Protein AF-A0A140T9W0-F1 (afdb_monomer_lite)

InterPro domains:
  IPR000432 DNA mismatch repair protein MutS, C-terminal [PF00488] (1-54)
  IPR000432 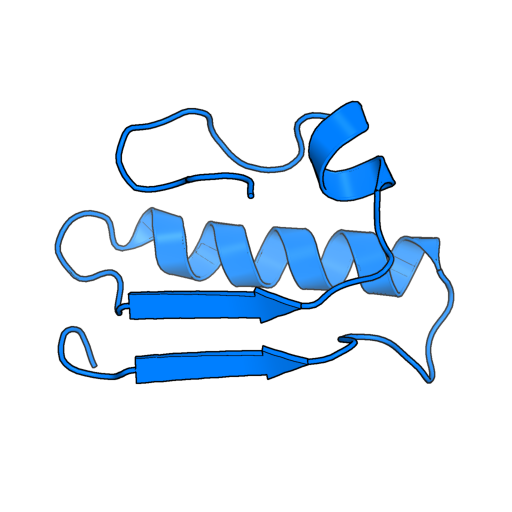DNA mismatch repair protein MutS, C-terminal [PS00486] (4-20)
  IPR027417 P-loop containing nucleoside triphosphate hydrolase [G3DSA:3.40.50.300] (1-64)
  IPR045076 DNA mismatch repair MutS [PTHR11361] (1-52)

Secondary structure (DSSP, 8-state):
-TT-EEEEESTTTTS-HHHHHHHHHHHHHHHHTTGGGPPEEEEE-S-THHHHTT-SPPSTT----

Radius of gyration: 11.65 Å; chains: 1; bounding box: 24×23×28 Å

Structure (mmCIF, N/CA/C/O backbone):
data_AF-A0A140T9W0-F1
#
_entry.id   AF-A0A140T9W0-F1
#
loop_
_atom_site.group_PDB
_atom_site.id
_atom_site.type_symbol
_atom_site.label_atom_id
_atom_site.label_alt_id
_atom_site.label_comp_id
_atom_site.label_asym_id
_atom_site.label_entity_id
_atom_site.label_seq_id
_atom_site.pdbx_PDB_ins_code
_atom_site.Cartn_x
_atom_site.Cartn_y
_atom_site.Cartn_z
_atom_site.occupancy
_atom_site.B_iso_or_equiv
_atom_site.auth_seq_id
_atom_site.auth_comp_id
_atom_site.auth_asym_id
_atom_site.auth_atom_id
_atom_site.pdbx_PDB_model_num
ATOM 1 N N . THR A 1 1 ? -9.839 -7.474 7.268 1.00 83.56 1 THR A N 1
ATOM 2 C CA . THR A 1 1 ? -10.829 -6.700 8.058 1.00 83.56 1 THR A CA 1
ATOM 3 C C . THR A 1 1 ? -10.113 -5.509 8.685 1.00 83.56 1 THR A C 1
ATOM 5 O O . THR A 1 1 ? -8.906 -5.416 8.507 1.00 83.56 1 THR A O 1
ATOM 8 N N . ALA A 1 2 ? -10.795 -4.586 9.375 1.00 90.94 2 ALA A N 1
ATOM 9 C CA . ALA A 1 2 ? -10.137 -3.397 9.953 1.00 90.94 2 ALA A CA 1
ATOM 10 C C . ALA A 1 2 ? -9.078 -3.732 11.029 1.00 90.94 2 ALA A C 1
ATOM 12 O O . ALA A 1 2 ? -8.148 -2.970 11.245 1.00 90.94 2 ALA A O 1
ATOM 13 N N . GLN A 1 3 ? -9.180 -4.902 11.667 1.00 92.88 3 GLN A N 1
ATOM 14 C CA . GLN A 1 3 ? -8.229 -5.373 12.683 1.00 92.88 3 GLN A CA 1
ATOM 15 C C . GLN A 1 3 ? -7.080 -6.214 12.107 1.00 92.88 3 GLN A C 1
ATOM 17 O O . GLN A 1 3 ? -6.313 -6.813 12.854 1.00 92.88 3 GLN A O 1
ATOM 22 N N . SER A 1 4 ? -6.979 -6.323 10.782 1.00 94.50 4 SER A N 1
ATOM 23 C CA . SER A 1 4 ? -5.885 -7.057 10.150 1.00 94.50 4 SER A CA 1
ATOM 24 C C . SER A 1 4 ? -4.589 -6.241 10.185 1.00 94.50 4 SER A C 1
ATOM 26 O O . SER A 1 4 ? -4.617 -5.018 10.059 1.00 94.50 4 SER A O 1
ATOM 28 N N . LEU A 1 5 ? -3.460 -6.940 10.300 1.00 95.56 5 LEU A N 1
ATOM 29 C CA . LEU A 1 5 ? -2.134 -6.420 9.977 1.00 95.56 5 LEU A CA 1
ATOM 30 C C . LEU A 1 5 ? -1.737 -6.979 8.609 1.00 95.56 5 LEU A C 1
ATOM 32 O O . LEU A 1 5 ? -1.751 -8.194 8.415 1.00 95.56 5 LEU A O 1
ATOM 36 N N . VAL A 1 6 ? -1.422 -6.103 7.660 1.00 96.06 6 VAL A N 1
ATOM 37 C CA . VAL A 1 6 ? -1.015 -6.470 6.301 1.00 96.06 6 VAL A CA 1
ATOM 38 C C . VAL A 1 6 ? 0.440 -6.066 6.110 1.00 96.06 6 VAL A C 1
ATOM 40 O O . VAL A 1 6 ? 0.795 -4.906 6.296 1.00 96.06 6 VAL A O 1
ATOM 43 N N . LEU A 1 7 ? 1.279 -7.024 5.732 1.00 96.31 7 LEU A N 1
ATOM 44 C CA . LEU A 1 7 ? 2.687 -6.797 5.423 1.00 96.31 7 LEU A CA 1
ATOM 45 C C . LEU A 1 7 ? 2.888 -7.047 3.930 1.00 96.31 7 LEU A C 1
ATOM 47 O O . LEU A 1 7 ? 2.498 -8.099 3.422 1.00 96.31 7 LEU A O 1
ATOM 51 N N . ILE A 1 8 ? 3.453 -6.070 3.232 1.00 94.75 8 ILE A N 1
ATOM 52 C CA . ILE A 1 8 ? 3.763 -6.151 1.807 1.00 94.75 8 ILE A CA 1
ATOM 53 C C . ILE A 1 8 ? 5.263 -5.944 1.659 1.00 94.75 8 ILE A C 1
ATOM 55 O O . ILE A 1 8 ? 5.781 -4.908 2.070 1.00 94.75 8 ILE A O 1
ATOM 59 N N . ASP A 1 9 ? 5.940 -6.910 1.051 1.00 94.19 9 ASP A N 1
ATOM 60 C CA . ASP A 1 9 ? 7.372 -6.842 0.785 1.00 94.19 9 ASP A CA 1
ATOM 61 C C . ASP A 1 9 ? 7.624 -6.955 -0.718 1.00 94.19 9 ASP A C 1
ATOM 63 O O . ASP A 1 9 ? 7.090 -7.847 -1.380 1.00 94.19 9 ASP A O 1
ATOM 67 N N . GLU A 1 10 ? 8.369 -5.991 -1.256 1.00 90.25 10 GLU A N 1
ATOM 68 C CA . GLU A 1 10 ? 8.847 -5.930 -2.640 1.00 90.25 10 GLU A CA 1
ATOM 69 C C . GLU A 1 10 ? 7.792 -6.301 -3.697 1.00 90.25 10 GLU A C 1
ATOM 71 O O . GLU A 1 10 ? 8.002 -7.113 -4.606 1.00 90.25 10 GLU A O 1
ATOM 76 N N . PHE A 1 11 ? 6.626 -5.664 -3.587 1.00 88.06 11 PHE A N 1
ATOM 77 C CA . PHE A 1 11 ? 5.512 -5.867 -4.505 1.00 88.06 11 PHE A CA 1
ATOM 78 C C . PHE A 1 11 ? 5.911 -5.589 -5.963 1.00 88.06 11 PHE A C 1
ATOM 80 O O . PHE A 1 11 ? 6.491 -4.550 -6.270 1.00 88.06 11 PHE A O 1
ATOM 87 N N . GLY A 1 12 ? 5.541 -6.487 -6.882 1.00 81.19 12 GLY A N 1
ATOM 88 C CA . GLY A 1 12 ? 5.748 -6.283 -8.320 1.00 81.19 12 GLY A CA 1
ATOM 89 C C . GLY A 1 12 ? 7.088 -6.777 -8.882 1.00 81.19 12 GLY A C 1
ATOM 90 O O . GLY A 1 12 ? 7.408 -6.455 -10.020 1.00 81.19 12 GLY A O 1
ATOM 91 N N . LYS A 1 13 ? 7.844 -7.611 -8.154 1.00 78.81 13 LYS A N 1
ATOM 92 C CA . LYS A 1 13 ? 9.141 -8.178 -8.594 1.00 78.81 13 LYS A CA 1
ATOM 93 C C . LYS A 1 13 ? 9.161 -8.992 -9.906 1.00 78.81 13 LYS A C 1
ATOM 95 O O . LYS A 1 13 ? 10.237 -9.366 -10.355 1.00 78.81 13 LYS A O 1
ATOM 100 N N . GLY A 1 14 ? 8.014 -9.264 -10.527 1.00 79.38 14 GLY A N 1
ATOM 101 C CA . GLY A 1 14 ? 7.905 -10.010 -11.789 1.00 79.38 14 GLY A CA 1
ATOM 102 C C . GLY A 1 14 ? 7.167 -9.266 -12.903 1.00 79.38 14 GLY A C 1
ATOM 103 O O . GLY A 1 14 ? 6.765 -9.892 -13.878 1.00 79.38 14 GLY A O 1
ATOM 104 N N . THR A 1 15 ? 6.933 -7.962 -12.745 1.00 85.50 15 THR A N 1
ATOM 105 C CA . THR A 1 15 ? 6.241 -7.134 -13.741 1.00 85.50 15 THR A CA 1
ATOM 106 C C . THR A 1 15 ? 7.109 -5.960 -14.178 1.00 85.50 15 THR A C 1
ATOM 108 O O . THR A 1 15 ? 8.173 -5.701 -13.613 1.00 85.50 15 THR A O 1
ATOM 111 N N . ASN A 1 16 ? 6.651 -5.239 -15.194 1.00 89.62 16 ASN A N 1
ATOM 112 C CA . ASN A 1 16 ? 7.281 -4.008 -15.631 1.00 89.62 16 ASN A CA 1
ATOM 113 C C . ASN A 1 16 ? 7.255 -2.975 -14.493 1.00 89.62 16 ASN A C 1
ATOM 115 O O . ASN A 1 16 ? 6.252 -2.841 -13.794 1.00 89.62 16 ASN A O 1
ATOM 119 N N . THR A 1 17 ? 8.335 -2.215 -14.314 1.00 87.88 17 THR A N 1
ATOM 120 C CA . THR A 1 17 ? 8.504 -1.289 -13.176 1.00 87.88 17 THR A CA 1
ATOM 121 C C . THR A 1 17 ? 7.344 -0.297 -13.045 1.00 87.88 17 THR A C 1
ATOM 123 O O . THR A 1 17 ? 6.861 -0.041 -11.943 1.00 87.88 17 THR A O 1
ATOM 126 N N . VAL A 1 18 ? 6.865 0.236 -14.175 1.00 90.44 18 VAL A N 1
ATOM 127 C CA . VAL A 1 18 ? 5.740 1.184 -14.222 1.00 90.44 18 VAL A CA 1
ATOM 128 C C . VAL A 1 18 ? 4.433 0.510 -13.807 1.00 90.44 18 VAL A C 1
ATOM 130 O O . VAL A 1 18 ? 3.686 1.067 -13.004 1.00 90.44 18 VAL A O 1
ATOM 133 N N . ASP A 1 19 ? 4.188 -0.706 -14.292 1.00 92.25 19 ASP A N 1
ATOM 134 C CA . ASP A 1 19 ? 2.984 -1.471 -13.965 1.00 92.25 19 ASP A CA 1
ATOM 135 C C . ASP A 1 19 ? 2.984 -1.888 -12.489 1.00 92.25 19 ASP A C 1
ATOM 137 O O . ASP A 1 19 ? 1.965 -1.781 -11.808 1.00 92.25 19 ASP A O 1
ATOM 141 N N . GLY A 1 20 ? 4.142 -2.296 -11.961 1.00 93.38 20 GLY A N 1
ATOM 142 C CA . GLY A 1 20 ? 4.326 -2.625 -10.547 1.00 93.38 20 GLY A CA 1
ATOM 143 C C . GLY A 1 20 ? 4.071 -1.428 -9.633 1.00 93.38 20 GLY A C 1
ATOM 144 O O . GLY A 1 20 ? 3.346 -1.554 -8.644 1.00 93.38 20 GLY A O 1
ATOM 145 N N . LEU A 1 21 ? 4.597 -0.256 -9.997 1.00 93.88 21 LEU A N 1
ATOM 146 C CA . LEU A 1 21 ? 4.353 0.998 -9.287 1.00 93.88 21 LEU A CA 1
ATOM 147 C C . LEU A 1 21 ? 2.870 1.391 -9.314 1.00 93.88 21 LEU A C 1
ATOM 149 O O . LEU A 1 21 ? 2.299 1.706 -8.268 1.00 93.88 21 LEU A O 1
ATOM 153 N N . ALA A 1 22 ? 2.245 1.360 -10.494 1.00 93.75 22 ALA A N 1
ATOM 154 C CA . ALA A 1 22 ? 0.838 1.710 -10.661 1.00 93.75 22 ALA A CA 1
ATOM 155 C C . ALA A 1 22 ? -0.071 0.772 -9.857 1.00 93.75 22 ALA A C 1
ATOM 157 O O . ALA A 1 22 ? -0.986 1.230 -9.168 1.00 93.75 22 ALA A O 1
ATOM 158 N N . LEU A 1 23 ? 0.217 -0.530 -9.886 1.00 94.81 23 LEU A N 1
ATOM 159 C CA . LEU A 1 23 ? -0.546 -1.532 -9.154 1.00 94.81 23 LEU A CA 1
ATOM 160 C C . LEU A 1 23 ? -0.364 -1.383 -7.639 1.00 94.81 23 LEU A C 1
ATOM 162 O O . LEU A 1 23 ? -1.356 -1.408 -6.910 1.00 94.81 23 LEU A O 1
ATOM 166 N N . LEU A 1 24 ? 0.864 -1.153 -7.159 1.00 94.88 24 LEU A N 1
ATOM 167 C CA . LEU A 1 24 ? 1.116 -0.892 -5.739 1.00 94.88 24 LEU A CA 1
ATOM 168 C C . LEU A 1 24 ? 0.358 0.353 -5.261 1.00 94.88 24 LEU A C 1
ATOM 170 O O . LEU A 1 24 ? -0.339 0.305 -4.246 1.00 94.88 24 LEU A O 1
ATOM 174 N N . ALA A 1 25 ? 0.441 1.454 -6.012 1.00 94.88 25 ALA A N 1
ATOM 175 C CA . ALA A 1 25 ? -0.276 2.682 -5.689 1.00 94.88 25 ALA A CA 1
ATOM 176 C C . ALA A 1 25 ? -1.798 2.461 -5.670 1.00 94.88 25 ALA A C 1
ATOM 178 O O . ALA A 1 25 ? -2.471 2.910 -4.742 1.00 94.88 25 ALA A O 1
ATOM 179 N N . ALA A 1 26 ? -2.348 1.730 -6.644 1.00 95.44 26 ALA A N 1
ATOM 180 C CA . ALA A 1 26 ? -3.772 1.407 -6.693 1.00 95.44 26 ALA A CA 1
ATOM 181 C C . ALA A 1 26 ? -4.222 0.566 -5.486 1.00 95.44 26 ALA A C 1
ATOM 183 O O . ALA A 1 26 ? -5.242 0.879 -4.868 1.00 95.44 26 ALA A O 1
ATOM 184 N N . VAL A 1 27 ? -3.444 -0.453 -5.103 1.00 94.75 27 VAL A N 1
ATOM 185 C CA . VAL A 1 27 ? -3.724 -1.293 -3.927 1.00 94.75 27 VAL A CA 1
ATOM 186 C C . VAL A 1 27 ? -3.747 -0.451 -2.655 1.00 94.75 27 VAL A C 1
ATOM 188 O O . VAL A 1 27 ? -4.699 -0.537 -1.881 1.00 94.75 27 VAL A O 1
ATOM 191 N N . LEU A 1 28 ? -2.744 0.398 -2.437 1.00 95.00 28 LEU A N 1
ATOM 192 C CA . LEU A 1 28 ? -2.684 1.234 -1.236 1.00 95.00 28 LEU A CA 1
ATOM 193 C C . LEU A 1 28 ? -3.822 2.254 -1.199 1.00 95.00 28 LEU A C 1
ATOM 195 O O . LEU A 1 28 ? -4.475 2.410 -0.168 1.00 95.00 28 LEU A O 1
ATOM 199 N N . ARG A 1 29 ? -4.142 2.878 -2.336 1.00 94.56 29 ARG A N 1
ATOM 200 C CA . ARG A 1 29 ? -5.295 3.783 -2.451 1.00 94.56 29 ARG A CA 1
ATOM 201 C C . ARG A 1 29 ? -6.617 3.082 -2.156 1.00 94.56 29 ARG A C 1
ATOM 203 O O . ARG A 1 29 ? -7.472 3.679 -1.510 1.00 94.56 29 ARG A O 1
ATOM 210 N N . HIS A 1 30 ? -6.782 1.827 -2.574 1.00 94.50 30 HIS A N 1
ATOM 211 C CA . HIS A 1 30 ? -7.973 1.030 -2.262 1.00 94.50 30 HIS A CA 1
ATOM 212 C C . HIS A 1 30 ? -8.162 0.819 -0.759 1.00 94.50 30 HIS A C 1
ATOM 214 O O . HIS A 1 30 ? -9.281 0.903 -0.256 1.00 94.50 30 HIS A O 1
ATOM 220 N N . TRP A 1 31 ? -7.081 0.567 -0.022 1.00 93.50 31 TRP A N 1
ATOM 221 C CA . TRP A 1 31 ? -7.157 0.447 1.433 1.00 93.50 31 TRP A CA 1
ATOM 222 C C . TRP A 1 31 ? -7.402 1.796 2.109 1.00 93.50 31 TRP A C 1
ATOM 224 O O . TRP A 1 31 ? -8.284 1.888 2.961 1.00 93.50 31 TRP A O 1
ATOM 234 N N . LEU A 1 32 ? -6.708 2.849 1.673 1.00 92.56 32 LEU A N 1
ATOM 235 C CA . LEU A 1 32 ? -6.886 4.205 2.201 1.00 92.56 32 LEU A CA 1
ATOM 236 C C . LEU A 1 32 ? -8.308 4.739 1.982 1.00 92.56 32 LEU A C 1
ATOM 238 O O . LEU A 1 32 ? -8.849 5.417 2.853 1.00 92.56 32 LEU A O 1
ATOM 242 N N . ALA A 1 33 ? -8.957 4.375 0.871 1.00 92.94 33 ALA A N 1
ATOM 243 C CA . ALA A 1 33 ? -10.349 4.733 0.590 1.00 92.94 33 ALA A CA 1
ATOM 244 C C . ALA A 1 33 ? -11.350 4.161 1.615 1.00 92.94 33 ALA A C 1
ATOM 246 O O . ALA A 1 33 ? -12.477 4.641 1.708 1.00 92.94 33 ALA A O 1
ATOM 247 N N . ARG A 1 34 ? -10.947 3.169 2.423 1.00 91.50 34 ARG A N 1
ATOM 248 C CA . ARG A 1 34 ? -11.759 2.619 3.523 1.00 91.50 34 ARG A CA 1
ATOM 249 C C . ARG A 1 34 ? -11.742 3.490 4.784 1.00 91.50 34 ARG A C 1
ATOM 251 O O . AR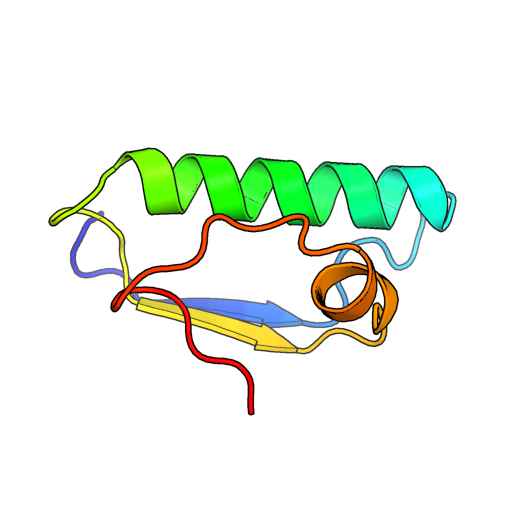G A 1 34 ? -12.462 3.187 5.742 1.00 91.50 34 ARG A O 1
ATOM 258 N N . GLY A 1 35 ? -10.921 4.543 4.805 1.00 89.75 35 GLY A N 1
ATOM 259 C CA . GLY A 1 35 ? -10.852 5.525 5.883 1.00 89.75 35 GLY A CA 1
ATOM 260 C C . GLY A 1 35 ? -10.607 4.872 7.252 1.00 89.75 35 GLY A C 1
ATOM 261 O O . GLY A 1 35 ? -9.647 4.113 7.384 1.00 89.75 35 GLY A O 1
ATOM 262 N N . PRO A 1 36 ? -11.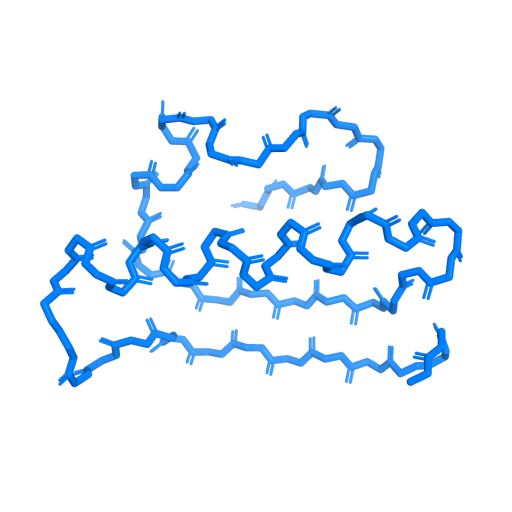474 5.092 8.261 1.00 88.69 36 PRO A N 1
ATOM 263 C CA . PRO A 1 36 ? -11.305 4.535 9.611 1.00 88.69 36 PRO A CA 1
ATOM 264 C C . PRO A 1 36 ? -11.262 3.004 9.680 1.00 88.69 36 PRO A C 1
ATOM 266 O O . PRO A 1 36 ? -10.846 2.441 10.686 1.00 88.69 36 PRO A O 1
ATOM 269 N N . THR A 1 37 ? -11.724 2.319 8.631 1.00 92.62 37 THR A N 1
ATOM 270 C CA . THR A 1 37 ? -11.724 0.850 8.557 1.00 92.62 37 THR A CA 1
ATOM 271 C C . THR A 1 37 ? -10.518 0.289 7.797 1.00 92.62 37 THR A C 1
ATOM 273 O O . THR A 1 37 ? -10.454 -0.917 7.535 1.00 92.62 37 THR A O 1
ATOM 276 N N . CYS A 1 38 ? -9.559 1.149 7.434 1.00 93.12 38 CYS A N 1
ATOM 277 C CA . CYS A 1 38 ? -8.280 0.732 6.878 1.00 93.12 38 CYS A CA 1
ATOM 278 C C . CYS A 1 38 ? -7.516 -0.114 7.917 1.00 93.12 38 CYS A C 1
ATOM 280 O O . CYS A 1 38 ? -7.381 0.315 9.063 1.00 93.12 38 CYS A O 1
ATOM 282 N N . PRO A 1 39 ? -7.028 -1.315 7.556 1.00 94.88 39 PRO A N 1
ATOM 283 C CA . PRO A 1 39 ? -6.146 -2.084 8.424 1.00 94.88 39 PRO A CA 1
ATOM 284 C C . PRO A 1 39 ? -4.796 -1.387 8.594 1.00 94.88 39 PRO A C 1
ATOM 286 O O . PRO A 1 39 ? -4.466 -0.446 7.870 1.00 94.88 39 PRO A O 1
ATOM 289 N N . HIS A 1 40 ? -3.983 -1.922 9.500 1.00 94.38 40 HIS A N 1
ATOM 290 C CA . HIS A 1 40 ? -2.588 -1.516 9.625 1.00 94.38 40 HIS A CA 1
ATOM 291 C C . HIS A 1 40 ? -1.784 -2.167 8.500 1.00 94.38 40 HIS A C 1
ATOM 293 O O . HIS A 1 40 ? -1.815 -3.390 8.350 1.00 94.38 40 HIS A O 1
ATOM 299 N N . ILE A 1 41 ? -1.098 -1.359 7.692 1.00 95.19 41 ILE A N 1
ATOM 300 C CA . ILE A 1 41 ? -0.360 -1.825 6.514 1.00 95.19 41 ILE A CA 1
ATOM 301 C C . ILE A 1 41 ? 1.082 -1.342 6.613 1.00 95.19 41 ILE A C 1
ATOM 303 O O . ILE A 1 41 ? 1.317 -0.140 6.711 1.00 95.19 41 ILE A O 1
ATOM 307 N N . PHE A 1 42 ? 2.036 -2.267 6.532 1.00 95.75 42 PHE A N 1
ATOM 308 C CA . PHE A 1 42 ? 3.446 -1.949 6.322 1.00 95.75 42 PHE A CA 1
ATOM 309 C C . PHE A 1 42 ? 3.866 -2.389 4.929 1.00 95.75 42 PHE A C 1
ATOM 311 O O . PHE A 1 42 ? 3.563 -3.505 4.503 1.00 95.75 42 PHE A O 1
ATOM 318 N N . VAL A 1 43 ? 4.565 -1.501 4.228 1.00 95.31 43 VAL A N 1
ATOM 319 C CA . VAL A 1 43 ? 5.054 -1.742 2.873 1.00 95.31 43 VAL A CA 1
ATOM 320 C C . VAL A 1 43 ? 6.553 -1.503 2.846 1.00 95.31 43 VAL A C 1
ATOM 322 O O . VAL A 1 43 ? 6.999 -0.380 3.065 1.00 95.31 43 VAL A O 1
ATOM 325 N N . ALA A 1 44 ? 7.315 -2.544 2.535 1.00 94.62 44 ALA A N 1
ATOM 326 C CA . ALA A 1 44 ? 8.711 -2.435 2.149 1.00 94.62 44 ALA A CA 1
ATOM 327 C C . ALA A 1 44 ? 8.788 -2.452 0.617 1.00 94.62 44 ALA A C 1
ATOM 329 O O . ALA A 1 44 ? 8.295 -3.372 -0.038 1.00 94.62 44 ALA A O 1
ATOM 330 N N . THR A 1 45 ? 9.338 -1.397 0.015 1.00 92.50 45 THR A N 1
ATOM 331 C CA . THR A 1 45 ? 9.449 -1.298 -1.444 1.00 92.50 45 THR A CA 1
ATOM 332 C C . THR A 1 45 ? 10.665 -0.487 -1.866 1.00 92.50 45 THR A C 1
ATOM 334 O O . THR A 1 45 ? 11.016 0.503 -1.231 1.00 92.50 45 THR A O 1
ATOM 337 N N . ASN A 1 46 ? 11.257 -0.875 -2.996 1.00 91.38 46 ASN A N 1
ATOM 338 C CA . ASN A 1 46 ? 12.315 -0.115 -3.662 1.00 91.38 46 ASN A CA 1
ATOM 339 C C . ASN A 1 46 ? 11.759 0.980 -4.592 1.00 91.38 46 ASN A C 1
ATOM 341 O O . ASN A 1 46 ? 12.520 1.705 -5.234 1.00 91.38 46 ASN A O 1
ATOM 345 N N . PHE A 1 47 ? 10.433 1.125 -4.689 1.00 91.19 47 PHE A N 1
ATOM 346 C CA . PHE A 1 47 ? 9.802 2.150 -5.514 1.00 91.19 47 PHE A CA 1
ATOM 347 C C . PHE A 1 47 ? 9.819 3.529 -4.850 1.00 91.19 47 PHE A C 1
ATOM 349 O O . PHE A 1 47 ? 8.784 4.053 -4.437 1.00 91.19 47 PHE A O 1
ATOM 356 N N . LEU A 1 48 ? 10.987 4.175 -4.836 1.00 89.81 48 LEU A N 1
ATOM 357 C CA . LEU A 1 48 ? 11.130 5.556 -4.358 1.00 89.81 48 LEU A CA 1
ATOM 358 C C . LEU A 1 48 ? 10.217 6.536 -5.123 1.00 89.81 48 LEU A C 1
ATOM 360 O O . LEU A 1 48 ? 9.712 7.508 -4.558 1.00 89.81 48 LEU A O 1
ATOM 364 N N . SER A 1 49 ? 9.929 6.229 -6.393 1.00 91.00 49 SER A N 1
ATOM 365 C CA . SER A 1 49 ? 9.003 6.980 -7.244 1.00 91.00 49 SER A CA 1
ATOM 366 C C . SER A 1 49 ? 7.588 7.085 -6.669 1.00 91.00 49 SER A C 1
ATOM 368 O O . SER A 1 49 ? 6.892 8.048 -6.973 1.00 91.00 49 SER A O 1
ATOM 370 N N . LEU A 1 50 ? 7.159 6.151 -5.813 1.00 90.75 50 LEU A N 1
ATOM 371 C CA . LEU A 1 50 ? 5.852 6.215 -5.153 1.00 90.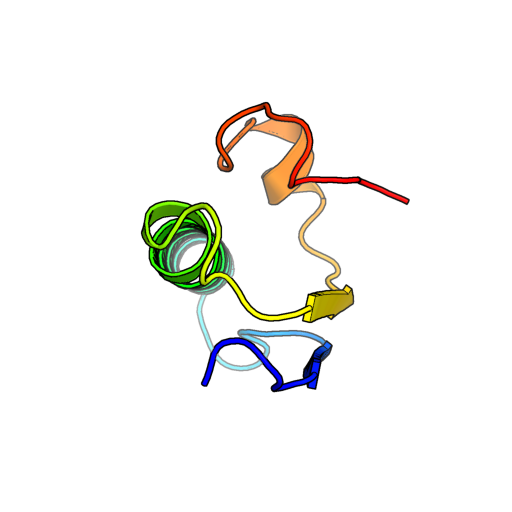75 50 LEU A CA 1
ATOM 372 C C . LEU A 1 50 ? 5.729 7.456 -4.257 1.00 90.75 50 LEU A C 1
ATOM 374 O O . LEU A 1 50 ? 4.682 8.109 -4.248 1.00 90.75 50 LEU A O 1
ATOM 378 N N . VAL A 1 51 ? 6.816 7.801 -3.562 1.00 89.12 51 VAL A N 1
ATOM 379 C CA . VAL A 1 51 ? 6.908 8.988 -2.702 1.00 89.12 51 VAL A CA 1
ATOM 380 C C . VAL A 1 51 ? 7.160 10.238 -3.542 1.00 89.12 51 VAL A C 1
ATOM 382 O O . VAL A 1 51 ? 6.453 11.232 -3.392 1.00 89.12 51 VAL A O 1
ATOM 385 N N . GLN A 1 52 ? 8.124 10.180 -4.467 1.00 89.94 52 GLN A N 1
ATOM 386 C CA . GLN A 1 52 ? 8.529 11.331 -5.286 1.00 89.94 52 GLN A CA 1
ATOM 387 C C . GLN A 1 52 ? 7.396 11.862 -6.171 1.00 89.94 52 GLN A C 1
ATOM 389 O O . GLN A 1 52 ? 7.266 13.070 -6.343 1.00 89.94 52 GLN A O 1
ATOM 394 N N . LEU A 1 53 ? 6.567 10.967 -6.714 1.00 91.56 53 LEU A N 1
ATOM 395 C CA . LEU A 1 53 ? 5.429 11.321 -7.565 1.00 91.56 53 LEU A CA 1
ATOM 396 C C . LEU A 1 53 ? 4.134 11.552 -6.771 1.00 91.56 53 LEU A C 1
ATOM 398 O O . LEU A 1 53 ? 3.090 11.769 -7.380 1.00 91.56 53 LEU A O 1
ATOM 402 N N . GLN A 1 54 ? 4.181 11.480 -5.434 1.00 89.94 54 GLN A N 1
ATOM 403 C CA . GLN A 1 54 ? 3.031 11.686 -4.544 1.00 89.94 54 GLN A CA 1
ATOM 404 C C . GLN A 1 54 ? 1.796 10.863 -4.955 1.00 8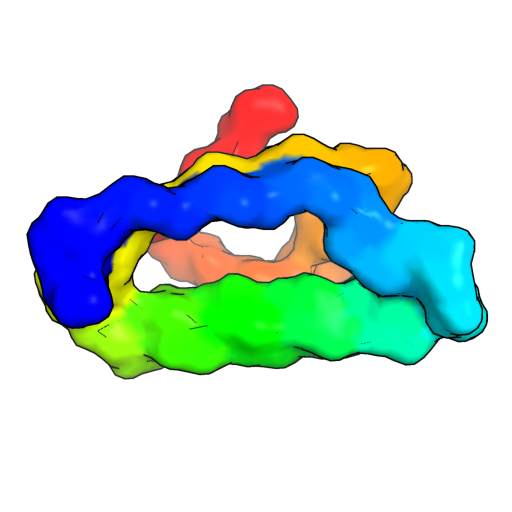9.94 54 GLN A C 1
ATOM 406 O O . GLN A 1 54 ? 0.671 11.361 -4.995 1.00 89.94 54 GLN A O 1
ATOM 411 N N . LEU A 1 55 ? 1.998 9.579 -5.272 1.00 91.00 55 LEU A N 1
ATOM 412 C CA . LEU A 1 55 ? 0.927 8.730 -5.817 1.00 91.00 55 LEU A CA 1
ATOM 413 C C . LEU A 1 55 ?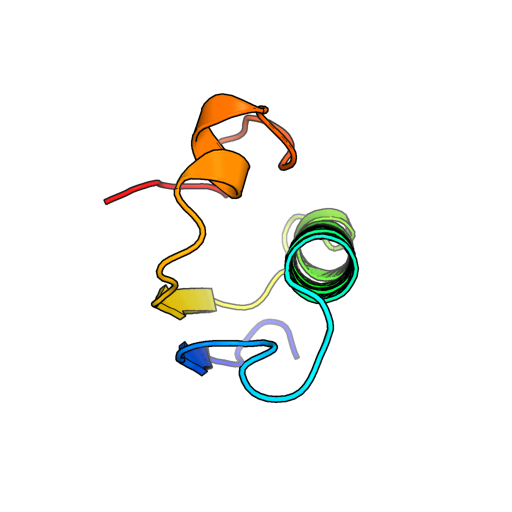 -0.144 8.358 -4.783 1.00 91.00 55 LEU A C 1
ATOM 415 O O . LEU A 1 55 ? -1.237 7.917 -5.159 1.00 91.00 55 LEU A O 1
ATOM 419 N N . LEU A 1 56 ? 0.160 8.527 -3.495 1.00 92.31 56 LEU A N 1
ATOM 420 C CA . LEU A 1 56 ? -0.774 8.322 -2.394 1.00 92.31 56 LEU A CA 1
ATOM 421 C C . LEU A 1 56 ? -1.320 9.661 -1.883 1.00 92.31 56 LEU A C 1
ATOM 423 O O . LEU A 1 56 ? -0.580 10.648 -1.827 1.00 92.31 56 LEU A O 1
ATOM 427 N N . PRO A 1 57 ? -2.598 9.700 -1.463 1.00 87.75 57 PRO A N 1
ATOM 428 C CA . PRO A 1 57 ? -3.163 10.886 -0.840 1.00 87.75 57 PRO A CA 1
ATOM 429 C C . PRO A 1 57 ? -2.401 11.220 0.446 1.00 87.75 57 PRO A C 1
ATOM 431 O O . PRO A 1 57 ? -2.121 10.344 1.264 1.00 87.75 57 PRO A O 1
ATOM 434 N N . GLN A 1 58 ? -2.085 12.500 0.624 1.00 81.50 58 GLN A N 1
ATOM 435 C CA . GLN A 1 58 ? -1.499 12.999 1.862 1.00 81.50 58 GLN A CA 1
ATOM 436 C C . GLN A 1 58 ? -2.563 12.965 2.962 1.00 81.50 58 GLN A C 1
ATOM 438 O O . GLN A 1 58 ? -3.691 13.416 2.760 1.00 81.50 58 GLN A O 1
ATOM 443 N N . GLY A 1 59 ? -2.220 12.422 4.124 1.00 84.31 59 GLY A N 1
ATOM 444 C CA . GLY A 1 59 ? -3.151 12.333 5.238 1.00 84.31 59 GLY A CA 1
ATOM 445 C C . GLY A 1 59 ? -2.542 11.636 6.448 1.00 84.31 59 GLY A C 1
ATOM 446 O O . GLY A 1 59 ? -1.496 11.004 6.329 1.00 84.31 59 GLY A O 1
ATOM 447 N N . PRO A 1 60 ? -3.213 11.701 7.609 1.00 86.00 60 PRO A N 1
ATOM 448 C CA . PRO A 1 60 ? -2.692 11.157 8.864 1.00 86.00 60 PRO A CA 1
ATOM 449 C C . PRO A 1 60 ? -2.570 9.626 8.865 1.00 86.00 60 PRO A C 1
ATOM 451 O O . PRO A 1 60 ? -1.916 9.066 9.734 1.00 86.00 60 PRO A O 1
ATOM 454 N N . LEU A 1 61 ? -3.209 8.949 7.904 1.00 87.88 61 LEU A N 1
ATOM 455 C CA . LEU A 1 61 ? -3.150 7.495 7.746 1.00 87.88 61 LEU A CA 1
ATOM 456 C C . LEU A 1 61 ? -1.918 7.021 6.962 1.00 87.88 61 LEU A C 1
ATOM 458 O O . LEU A 1 61 ? -1.679 5.819 6.890 1.00 87.88 61 LEU A O 1
ATOM 462 N N . VAL A 1 62 ? -1.168 7.937 6.341 1.00 90.69 62 VAL A N 1
ATOM 463 C CA . VAL A 1 62 ? 0.011 7.608 5.536 1.00 90.69 62 VAL A CA 1
ATOM 464 C C . VAL A 1 62 ? 1.241 8.199 6.203 1.00 90.69 62 VAL A C 1
ATOM 466 O O . VAL A 1 62 ? 1.332 9.408 6.400 1.00 90.69 62 VAL A O 1
ATOM 469 N N . GLN A 1 63 ? 2.206 7.338 6.506 1.00 91.12 63 GLN A N 1
ATOM 470 C CA . GLN A 1 63 ? 3.509 7.726 7.019 1.00 91.12 63 GLN A CA 1
ATOM 471 C C . GLN A 1 63 ? 4.593 7.085 6.156 1.00 91.12 63 GLN A C 1
ATOM 473 O O . GLN A 1 63 ? 4.533 5.892 5.861 1.00 91.12 63 GLN A O 1
ATOM 478 N N . TYR A 1 64 ? 5.579 7.889 5.768 1.00 88.25 64 TYR A N 1
ATOM 479 C CA . TYR A 1 64 ? 6.794 7.429 5.103 1.00 88.25 64 TYR A CA 1
ATOM 480 C C . TYR A 1 64 ? 7.914 7.364 6.147 1.00 88.25 64 TYR A C 1
ATOM 482 O O . TYR A 1 64 ? 8.037 8.283 6.962 1.00 88.25 64 TYR A O 1
ATOM 490 N N . LEU A 1 65 ? 8.666 6.262 6.145 1.00 83.38 65 LEU A N 1
ATOM 491 C CA . LEU A 1 65 ? 9.844 6.041 6.987 1.00 83.38 65 LEU A CA 1
ATOM 492 C C . LEU A 1 65 ? 11.120 6.221 6.166 1.00 83.38 65 LEU A C 1
ATOM 494 O O . LEU A 1 65 ? 11.079 5.894 4.957 1.00 83.38 65 LEU A O 1
#

Organism: Homo sapiens (NCBI:txid9606)

Foldseek 3Di:
DLADEEEAEAFPPPHDPVVRLVVVLVVVQVLVVVPSSRHHYDYHYPPPVCVVVVSHDDDPNDDDD

Sequence (65 aa):
TAQSLVLIDEFGKGTNTVDGLALLAAVLRHWLARGPTCPHIFVATNFLSLVQLQLLPQGPLVQYL

pLDDT: mean 91.05, std 4.16, range [78.81, 96.31]